Protein AF-A0A3D5SQT0-F1 (afdb_monomer_lite)

Sequence (54 aa):
AEQIYRLTSLPTVDDRYVIPPMHREEAMQMLNDDVLADKGEAGFGFREAPARGA

Foldseek 3Di:
DVVVCCLPPPDDPCSVDDDDDPCVLVVVCVVDVCSVVCVVPPDDDDPDDDDPDD

pLDDT: mean 83.84, std 8.91, range [54.62, 95.81]

Structure (mmCIF, N/CA/C/O backbone):
data_AF-A0A3D5SQT0-F1
#
_entry.id   AF-A0A3D5SQT0-F1
#
loop_
_atom_site.group_PDB
_atom_site.id
_atom_site.type_symbol
_atom_site.label_atom_id
_atom_site.label_alt_id
_atom_site.label_comp_id
_atom_site.label_asym_id
_atom_site.label_entity_id
_atom_site.label_seq_id
_atom_site.pdbx_PDB_ins_code
_atom_site.Cartn_x
_atom_site.Cartn_y
_atom_site.Cartn_z
_atom_site.occupancy
_atom_site.B_iso_or_equiv
_atom_site.auth_seq_id
_atom_site.auth_comp_id
_atom_site.auth_asym_id
_atom_site.auth_atom_id
_atom_site.pdbx_PDB_model_num
ATOM 1 N N . ALA A 1 1 ? -26.134 -4.761 17.221 1.00 83.69 1 ALA A N 1
ATOM 2 C CA . ALA A 1 1 ? -25.804 -3.394 16.763 1.00 83.69 1 ALA A CA 1
ATOM 3 C C . ALA A 1 1 ? -24.330 -3.018 16.976 1.00 83.69 1 ALA A C 1
ATOM 5 O O . ALA A 1 1 ? -23.857 -2.121 16.296 1.00 83.69 1 ALA A O 1
ATOM 6 N N . GLU A 1 2 ? -23.591 -3.716 17.847 1.00 90.44 2 GLU A N 1
ATOM 7 C CA . GLU A 1 2 ? -22.200 -3.391 18.214 1.00 90.44 2 GLU A CA 1
ATOM 8 C C . GLU A 1 2 ? -21.227 -3.224 17.034 1.00 90.44 2 GLU A C 1
ATOM 10 O O . GLU A 1 2 ? -20.469 -2.262 16.988 1.00 90.44 2 GLU A O 1
ATOM 15 N N . GLN A 1 3 ? -21.272 -4.113 16.038 1.00 91.00 3 GLN A N 1
ATOM 16 C CA . GLN A 1 3 ? -20.375 -4.014 14.880 1.00 91.00 3 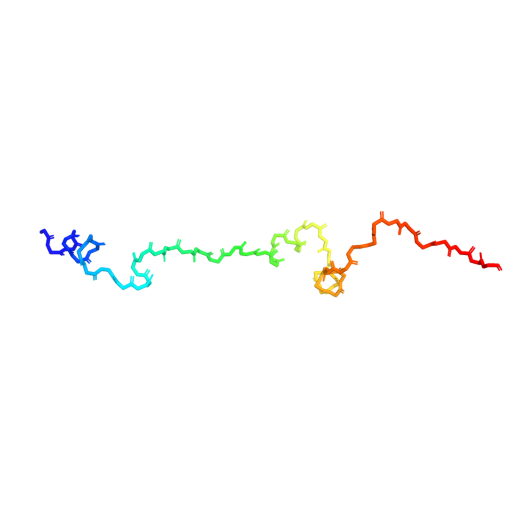GLN A CA 1
ATOM 17 C C . GLN A 1 3 ? -20.647 -2.785 14.007 1.00 91.00 3 GLN A C 1
ATOM 19 O O . GLN A 1 3 ? -19.704 -2.188 13.500 1.00 91.00 3 GLN A O 1
ATOM 24 N N . ILE A 1 4 ? -21.914 -2.380 13.867 1.00 92.69 4 ILE A N 1
ATOM 25 C CA . ILE A 1 4 ? -22.274 -1.169 13.119 1.00 92.69 4 ILE A CA 1
ATOM 26 C C . ILE A 1 4 ? -21.682 0.045 13.835 1.00 92.69 4 ILE A C 1
ATOM 28 O O . ILE A 1 4 ? -20.937 0.796 13.223 1.00 92.69 4 ILE A O 1
ATOM 32 N N . TYR A 1 5 ? -21.927 0.177 15.143 1.00 94.19 5 TYR A N 1
ATOM 33 C CA . TYR A 1 5 ? -21.368 1.260 15.957 1.00 94.19 5 TYR A CA 1
ATOM 34 C C . TYR A 1 5 ? -19.835 1.324 15.872 1.00 94.19 5 TYR A C 1
ATOM 36 O O . TYR A 1 5 ? -19.265 2.395 15.671 1.00 94.19 5 TYR A O 1
ATOM 44 N N . ARG A 1 6 ? -19.161 0.173 15.950 1.00 92.69 6 ARG A N 1
ATOM 45 C CA . ARG A 1 6 ? -17.700 0.096 15.859 1.00 92.69 6 ARG A CA 1
ATOM 46 C C . ARG A 1 6 ? -17.171 0.584 14.508 1.00 92.69 6 ARG A C 1
ATOM 48 O O . ARG A 1 6 ? -16.252 1.391 14.488 1.00 92.69 6 ARG A O 1
ATOM 55 N N . LEU A 1 7 ? -17.780 0.160 13.401 1.00 94.31 7 LEU A N 1
ATOM 56 C CA . LEU A 1 7 ? -17.349 0.539 12.049 1.00 94.31 7 LEU A CA 1
ATOM 57 C C . LEU A 1 7 ? -17.731 1.976 11.662 1.00 94.31 7 LEU A C 1
ATOM 59 O O . LEU A 1 7 ? -17.052 2.582 10.837 1.00 94.31 7 LEU A O 1
ATOM 63 N N . THR A 1 8 ? -18.794 2.544 12.239 1.00 91.38 8 THR A N 1
ATOM 64 C CA . THR A 1 8 ? -19.251 3.901 11.885 1.00 91.38 8 THR A CA 1
ATOM 65 C C . THR A 1 8 ? -18.723 4.987 12.810 1.00 91.38 8 THR A C 1
ATOM 67 O O . THR A 1 8 ? -18.521 6.116 12.373 1.00 91.38 8 THR A O 1
ATOM 70 N N . SER A 1 9 ? -18.546 4.679 14.094 1.00 95.81 9 SER A N 1
ATOM 71 C CA . SER A 1 9 ? -18.250 5.677 15.127 1.00 95.81 9 SER A CA 1
ATOM 72 C C . SER A 1 9 ? -16.845 5.545 15.701 1.00 95.81 9 SER A C 1
ATOM 74 O O . SER A 1 9 ? -16.316 6.533 16.200 1.00 95.81 9 SER A O 1
ATOM 76 N N . LEU A 1 10 ? -16.233 4.359 15.623 1.00 95.12 10 LEU A N 1
ATOM 77 C CA . LEU A 1 10 ? -14.893 4.086 16.152 1.00 95.12 10 LEU A CA 1
ATOM 78 C C . LEU A 1 10 ? -14.022 3.233 15.197 1.00 95.12 10 LEU A C 1
ATOM 80 O O . LEU A 1 10 ? -13.389 2.281 15.666 1.00 95.12 10 LEU A O 1
ATOM 84 N N . PRO A 1 11 ? -13.969 3.514 13.877 1.00 95.44 11 PRO A N 1
ATOM 85 C CA . PRO A 1 11 ? -13.183 2.685 12.972 1.00 95.44 11 PRO A CA 1
ATOM 86 C C . PRO A 1 11 ? -11.682 2.943 13.141 1.00 95.44 11 PRO A C 1
ATOM 88 O O . PRO A 1 11 ? -11.233 4.091 13.244 1.00 95.44 11 PRO A O 1
ATOM 91 N N . THR A 1 12 ? -10.885 1.875 13.112 1.00 94.69 12 THR A N 1
ATOM 92 C CA . THR A 1 12 ? -9.431 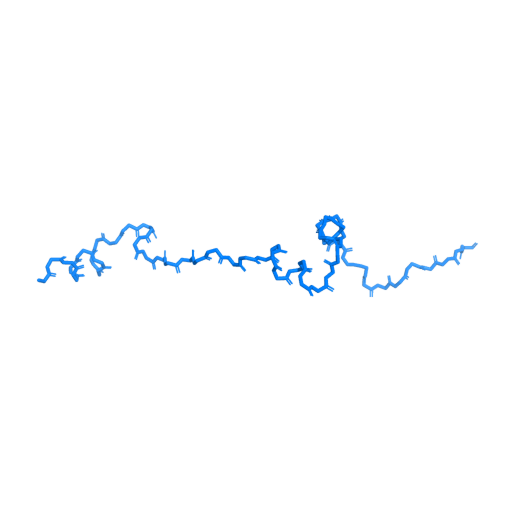1.990 12.942 1.00 94.69 12 THR A CA 1
ATOM 93 C C . THR A 1 12 ? -9.084 2.347 11.492 1.00 94.69 12 THR A C 1
ATOM 95 O O . THR A 1 12 ? -9.952 2.421 10.624 1.00 94.69 12 THR A O 1
ATOM 98 N N . VAL A 1 13 ? -7.811 2.618 11.189 1.00 91.75 13 VAL A N 1
ATOM 99 C CA . VAL A 1 13 ? -7.394 2.866 9.795 1.00 91.75 13 VAL A CA 1
ATOM 100 C C . VAL A 1 13 ? -7.667 1.641 8.916 1.00 91.75 13 VAL A C 1
ATOM 102 O O . VAL A 1 13 ? -8.159 1.819 7.805 1.00 91.75 13 VAL A O 1
ATOM 105 N N . ASP A 1 14 ? -7.437 0.437 9.440 1.00 92.44 14 ASP A N 1
ATOM 106 C CA . ASP A 1 14 ? -7.634 -0.822 8.715 1.00 92.44 14 ASP A CA 1
ATOM 107 C C . ASP A 1 14 ? -9.123 -1.149 8.518 1.00 92.44 14 ASP A C 1
ATOM 109 O O . ASP A 1 14 ? -9.513 -1.665 7.477 1.00 92.44 14 ASP A O 1
ATOM 113 N N . ASP A 1 15 ? -9.988 -0.764 9.462 1.00 93.62 15 ASP A N 1
ATOM 114 C CA . ASP A 1 15 ? -11.441 -0.948 9.322 1.00 93.62 15 ASP A CA 1
ATOM 115 C C . ASP A 1 15 ? -12.065 -0.020 8.266 1.00 93.62 15 ASP A C 1
ATOM 117 O O . ASP A 1 15 ? -13.164 -0.280 7.773 1.00 93.62 15 ASP A O 1
ATOM 121 N N . ARG A 1 16 ? -11.393 1.090 7.925 1.00 92.19 16 ARG A N 1
ATOM 122 C CA . ARG A 1 16 ? -11.903 2.065 6.946 1.00 92.19 16 ARG A CA 1
ATOM 123 C C . ARG A 1 16 ? -11.709 1.619 5.509 1.00 92.19 16 ARG A C 1
ATOM 125 O O . ARG A 1 16 ? -12.463 2.057 4.640 1.00 92.19 16 ARG A O 1
ATOM 132 N N . TYR A 1 17 ? -10.691 0.804 5.250 1.00 93.31 17 TYR A N 1
ATOM 133 C CA . TYR A 1 17 ? -10.302 0.459 3.895 1.00 93.31 17 TYR A CA 1
ATOM 134 C C . TYR A 1 17 ? -9.979 -1.021 3.786 1.00 93.31 17 TYR A C 1
ATOM 136 O O . TYR A 1 17 ? -9.050 -1.522 4.407 1.00 93.31 17 TYR A O 1
ATOM 144 N N . VAL A 1 18 ? -10.687 -1.697 2.889 1.00 91.88 18 VAL A N 1
ATOM 145 C CA . VAL A 1 18 ? -10.315 -3.033 2.433 1.00 91.88 18 VAL A CA 1
ATOM 146 C C . VAL A 1 18 ? -9.683 -2.867 1.058 1.00 91.88 18 VAL A C 1
ATOM 148 O O . VAL A 1 18 ? -10.381 -2.869 0.047 1.00 91.88 18 VAL A O 1
ATOM 151 N N . ILE A 1 19 ? -8.367 -2.641 1.027 1.00 90.75 19 ILE A N 1
ATOM 152 C CA . ILE A 1 19 ? -7.595 -2.567 -0.221 1.00 90.75 19 ILE A CA 1
ATOM 153 C C . ILE A 1 19 ? -7.003 -3.956 -0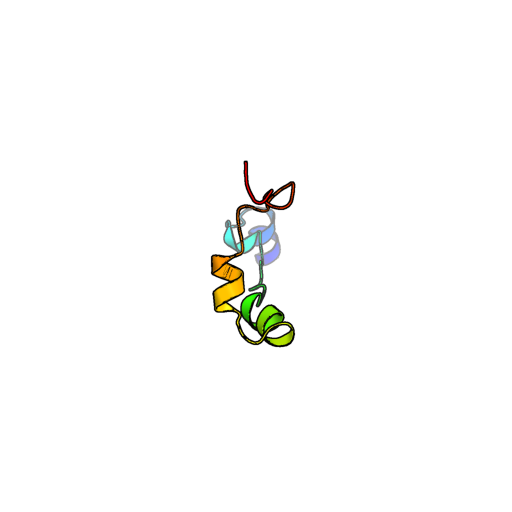.481 1.00 90.75 19 ILE A C 1
ATOM 155 O O . ILE A 1 19 ? -6.054 -4.344 0.204 1.00 90.75 19 ILE A O 1
ATOM 159 N N . PRO A 1 20 ? -7.557 -4.734 -1.426 1.00 89.25 20 PRO A N 1
ATOM 160 C CA . PRO A 1 20 ? -7.022 -6.048 -1.745 1.00 89.25 20 PRO A CA 1
ATOM 161 C C . PRO A 1 20 ? -5.670 -5.937 -2.474 1.00 89.25 20 PRO A C 1
ATOM 163 O O . PRO A 1 20 ? -5.386 -4.913 -3.107 1.00 89.25 20 PRO A O 1
ATOM 166 N N . PRO A 1 21 ? -4.838 -6.995 -2.444 1.00 91.31 21 PRO A N 1
ATOM 167 C CA . PRO A 1 21 ? -3.662 -7.080 -3.301 1.00 91.31 21 PRO A CA 1
ATOM 168 C C . PRO A 1 21 ? -4.064 -6.929 -4.773 1.00 91.31 21 PRO A C 1
ATOM 170 O O . PRO A 1 21 ? -5.004 -7.568 -5.235 1.00 91.31 21 PRO A O 1
ATOM 173 N N . MET A 1 22 ? -3.351 -6.090 -5.527 1.00 88.19 22 MET A N 1
ATOM 174 C CA . MET A 1 22 ? -3.679 -5.842 -6.939 1.00 88.19 22 MET A CA 1
ATOM 175 C C . MET A 1 22 ? -3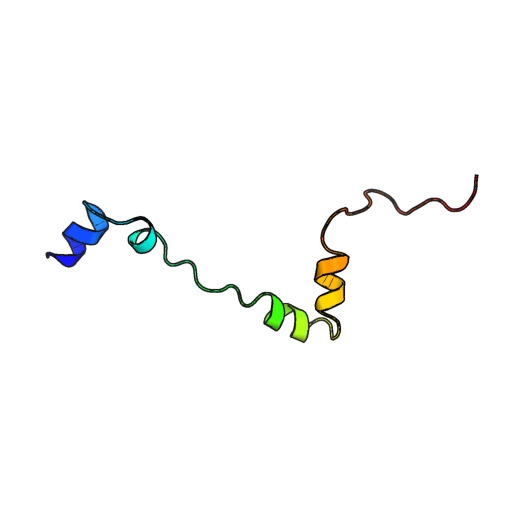.114 -6.891 -7.906 1.00 88.19 22 MET A C 1
ATOM 177 O O . MET A 1 22 ? -3.350 -6.776 -9.102 1.00 88.19 22 MET A O 1
ATOM 181 N N . HIS A 1 23 ? -2.338 -7.867 -7.417 1.00 90.12 23 HIS A N 1
ATOM 182 C CA . HIS A 1 23 ? -1.725 -8.933 -8.228 1.00 90.12 23 HIS A CA 1
ATOM 183 C C . HIS A 1 23 ? -1.045 -8.427 -9.517 1.00 90.12 23 HIS A C 1
ATOM 185 O O . HIS A 1 23 ? -1.072 -9.085 -10.554 1.00 90.12 23 HIS A O 1
ATOM 191 N N . ARG A 1 24 ? -0.426 -7.235 -9.463 1.00 85.75 24 ARG A N 1
ATOM 192 C CA . ARG A 1 24 ? 0.159 -6.563 -10.636 1.00 85.75 24 ARG A CA 1
ATOM 193 C C . ARG A 1 24 ? 1.176 -7.450 -11.355 1.00 85.75 24 ARG A C 1
ATOM 195 O O . ARG A 1 24 ? 1.149 -7.520 -12.573 1.00 85.75 24 ARG A O 1
ATOM 202 N N . GLU A 1 25 ? 2.042 -8.121 -10.604 1.00 85.06 25 GLU A N 1
ATOM 203 C CA . GLU A 1 25 ? 3.099 -8.966 -11.166 1.00 85.06 25 GLU A CA 1
ATOM 204 C C . GLU A 1 25 ? 2.525 -10.165 -11.933 1.00 85.06 25 GLU A C 1
ATOM 206 O O . GLU A 1 25 ? 2.973 -10.451 -13.036 1.00 85.06 25 GLU A O 1
ATOM 211 N N . GLU A 1 26 ? 1.480 -10.813 -11.405 1.00 86.69 26 GLU A N 1
ATOM 212 C CA . GLU A 1 26 ? 0.789 -11.922 -12.081 1.00 86.69 26 GLU A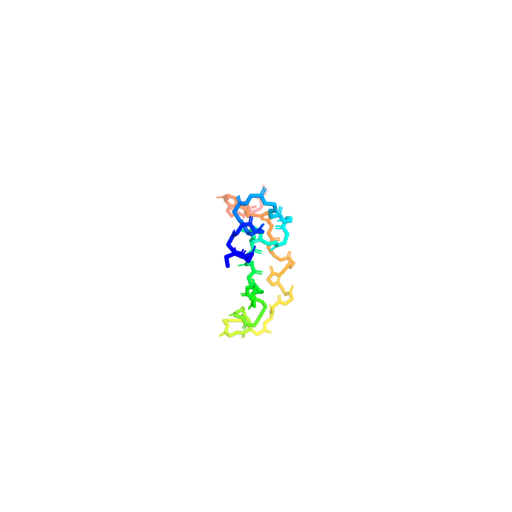 CA 1
ATOM 213 C C . GLU A 1 26 ? 0.103 -11.439 -13.365 1.00 86.69 26 GLU A C 1
ATOM 215 O O . GLU A 1 26 ? 0.224 -12.065 -14.416 1.00 86.69 26 GLU A O 1
ATOM 220 N N . ALA A 1 27 ? -0.568 -10.284 -13.308 1.00 85.56 27 ALA A N 1
ATOM 221 C CA . ALA A 1 27 ? -1.205 -9.687 -14.478 1.00 85.56 27 ALA A CA 1
ATOM 222 C C . ALA A 1 27 ? -0.188 -9.289 -15.565 1.00 85.56 27 ALA A C 1
ATOM 224 O O . ALA A 1 27 ? -0.476 -9.437 -16.751 1.00 85.56 27 ALA A O 1
ATOM 225 N N . MET A 1 28 ? 1.000 -8.807 -15.181 1.00 84.44 28 MET A N 1
ATOM 226 C CA . MET A 1 28 ? 2.080 -8.481 -16.121 1.00 84.44 28 MET A CA 1
ATOM 227 C C . MET A 1 28 ? 2.732 -9.738 -16.702 1.00 84.44 28 MET A C 1
ATOM 229 O O . MET A 1 28 ? 2.989 -9.758 -17.900 1.00 84.44 28 MET A O 1
ATOM 233 N N . GLN A 1 29 ? 2.899 -10.812 -15.919 1.00 85.31 29 GLN A N 1
ATOM 234 C CA . GLN A 1 29 ? 3.426 -12.097 -16.413 1.00 85.31 29 GLN A CA 1
ATOM 235 C C . GLN A 1 29 ? 2.553 -12.705 -17.513 1.00 85.31 29 GLN A C 1
ATOM 237 O O . GLN A 1 29 ? 3.048 -13.396 -18.394 1.00 85.31 29 GLN A O 1
ATOM 242 N N . MET A 1 30 ? 1.244 -12.444 -17.487 1.00 85.50 30 MET A N 1
ATOM 243 C CA . MET A 1 30 ? 0.336 -12.882 -18.551 1.00 85.50 30 MET A CA 1
ATOM 244 C C . MET A 1 30 ? 0.506 -12.095 -19.861 1.00 85.50 30 MET A C 1
ATOM 246 O O . MET A 1 30 ? 0.013 -12.535 -20.899 1.00 85.50 30 MET A O 1
ATOM 250 N N . LEU A 1 31 ? 1.145 -10.923 -19.815 1.00 83.25 31 LEU A N 1
ATOM 251 C CA . LEU A 1 31 ? 1.314 -10.001 -20.943 1.00 83.25 31 LEU A CA 1
ATOM 252 C C . LEU A 1 31 ? 2.754 -9.974 -21.476 1.00 83.25 31 LEU A C 1
ATOM 254 O O . LEU A 1 31 ? 2.950 -9.717 -22.663 1.00 83.25 31 LEU A O 1
ATOM 258 N N . ASN A 1 32 ? 3.739 -10.217 -20.611 1.00 76.31 32 ASN A N 1
ATOM 259 C CA . ASN A 1 32 ? 5.165 -10.192 -20.912 1.00 76.31 32 ASN A CA 1
ATOM 260 C C . ASN A 1 32 ? 5.898 -11.252 -20.069 1.00 76.31 32 ASN A C 1
ATOM 262 O O . ASN A 1 32 ? 5.692 -11.337 -18.859 1.00 76.31 32 ASN A O 1
ATOM 266 N N . ASP A 1 33 ? 6.786 -12.024 -20.698 1.00 77.62 33 ASP A N 1
ATOM 267 C CA . ASP A 1 33 ? 7.578 -13.065 -20.030 1.00 77.62 33 ASP A CA 1
ATOM 268 C C . ASP A 1 33 ? 8.665 -12.473 -19.103 1.00 77.62 33 ASP A C 1
ATOM 270 O O . ASP A 1 33 ? 9.086 -13.131 -18.148 1.00 77.62 33 ASP A O 1
ATOM 274 N N . ASP A 1 34 ? 9.107 -11.227 -19.345 1.00 81.12 34 ASP A N 1
ATOM 275 C CA . ASP A 1 34 ? 10.139 -10.541 -18.548 1.00 81.12 34 ASP A CA 1
ATOM 276 C C . ASP A 1 34 ? 9.568 -9.406 -17.682 1.00 81.12 34 ASP A C 1
ATOM 278 O O . ASP A 1 34 ? 9.712 -8.213 -17.944 1.00 81.12 34 ASP A O 1
ATOM 282 N N . VAL A 1 35 ? 8.926 -9.799 -16.588 1.00 79.12 35 VAL A N 1
ATOM 283 C CA . VAL A 1 35 ? 8.312 -8.883 -15.611 1.00 79.12 35 VAL A CA 1
ATOM 284 C C . VAL A 1 35 ? 9.332 -8.089 -14.789 1.00 79.12 35 VAL A C 1
ATOM 286 O O . VAL A 1 35 ? 9.025 -7.016 -14.265 1.00 79.12 35 VAL A O 1
ATOM 289 N N . LEU A 1 36 ? 10.573 -8.572 -14.690 1.00 81.06 36 LEU A N 1
ATOM 290 C CA . LEU A 1 36 ? 11.638 -7.839 -14.005 1.00 81.06 36 LEU A CA 1
ATOM 291 C C . LEU A 1 36 ? 12.115 -6.641 -14.835 1.00 81.06 36 LEU A C 1
ATOM 293 O O . LEU A 1 36 ? 12.432 -5.601 -14.245 1.00 81.06 36 LEU A O 1
ATOM 297 N N . ALA A 1 37 ? 12.114 -6.758 -16.168 1.00 81.50 37 ALA A N 1
ATOM 298 C CA . ALA A 1 37 ? 12.389 -5.641 -17.068 1.00 81.50 37 ALA A CA 1
ATOM 299 C C . ALA A 1 37 ? 11.370 -4.506 -16.892 1.00 81.50 37 ALA A C 1
ATOM 301 O O . ALA A 1 37 ? 11.781 -3.358 -16.722 1.00 81.50 37 ALA A O 1
ATOM 302 N N . ASP A 1 38 ? 10.072 -4.814 -16.782 1.00 80.44 38 ASP A N 1
ATOM 303 C CA . ASP A 1 38 ? 9.019 -3.806 -16.580 1.00 80.44 38 ASP A CA 1
ATOM 304 C C . ASP A 1 38 ? 9.279 -2.922 -15.351 1.00 80.44 38 ASP A C 1
ATOM 306 O O . ASP A 1 38 ? 8.991 -1.728 -15.367 1.00 80.44 38 ASP A O 1
ATOM 310 N N . LYS A 1 39 ? 9.850 -3.471 -14.271 1.00 81.25 39 LYS A N 1
ATOM 311 C CA . LYS A 1 39 ? 10.209 -2.694 -13.073 1.00 81.25 39 LYS A CA 1
ATOM 312 C C . LYS A 1 39 ? 11.430 -1.795 -13.292 1.00 81.25 39 LYS A C 1
ATOM 314 O O . LYS A 1 39 ? 11.505 -0.729 -12.684 1.00 81.25 39 LYS A O 1
ATOM 319 N N . GLY A 1 40 ? 12.390 -2.243 -14.100 1.00 81.56 40 GLY A N 1
ATOM 320 C CA . GLY A 1 40 ? 13.585 -1.473 -14.459 1.00 81.56 40 GLY A CA 1
ATOM 321 C C . GLY A 1 40 ? 13.298 -0.358 -15.465 1.00 81.56 40 GLY A C 1
ATOM 322 O O . GLY A 1 40 ? 13.934 0.694 -15.414 1.00 81.56 40 GLY A O 1
ATOM 323 N N . GLU A 1 41 ? 12.321 -0.575 -16.343 1.00 79.06 41 GLU A N 1
ATOM 324 C CA . GLU A 1 41 ? 11.886 0.375 -17.368 1.00 79.06 41 GLU A CA 1
ATOM 325 C C . GLU A 1 41 ? 10.777 1.314 -16.873 1.00 79.06 41 GLU A C 1
ATOM 327 O O . GLU A 1 41 ? 10.653 2.445 -17.353 1.00 79.06 41 GLU A O 1
ATOM 332 N N . ALA A 1 42 ? 9.983 0.889 -15.883 1.00 75.88 42 ALA A N 1
ATOM 333 C CA . ALA A 1 42 ? 8.981 1.738 -15.254 1.00 75.88 42 ALA A CA 1
ATOM 334 C C . ALA A 1 42 ? 9.642 2.939 -14.563 1.00 75.88 42 ALA A C 1
ATOM 336 O O . ALA A 1 42 ? 10.381 2.805 -13.588 1.00 75.88 42 ALA A O 1
ATOM 337 N N . GLY A 1 43 ? 9.335 4.147 -15.041 1.00 76.94 43 GLY A N 1
ATOM 338 C CA . GLY A 1 43 ? 9.884 5.379 -14.485 1.00 76.94 43 GLY A CA 1
ATOM 339 C C . GLY A 1 43 ? 9.882 6.528 -15.485 1.00 76.94 43 GLY A C 1
ATOM 340 O O . GLY A 1 43 ? 8.823 7.000 -15.901 1.00 76.94 43 GLY A O 1
ATOM 341 N N . PHE A 1 44 ? 11.073 7.020 -15.834 1.00 70.38 44 PHE A N 1
ATOM 342 C CA . PHE A 1 44 ? 11.242 8.153 -16.741 1.00 70.38 44 PHE A CA 1
ATOM 343 C C . PHE A 1 44 ? 10.852 7.773 -18.170 1.00 70.38 44 PHE A C 1
ATOM 345 O O . PHE A 1 44 ? 11.660 7.275 -18.946 1.00 70.38 44 PHE A O 1
ATOM 352 N N . GLY A 1 45 ? 9.604 8.061 -18.533 1.00 65.56 45 GLY A N 1
ATOM 353 C CA . GLY A 1 45 ? 9.206 8.102 -19.932 1.00 65.56 45 GLY A CA 1
ATOM 354 C C . GLY A 1 45 ? 9.933 9.242 -20.643 1.00 65.56 45 GLY A C 1
ATOM 355 O O . GLY A 1 45 ? 9.962 10.376 -20.157 1.00 65.56 45 GLY A O 1
ATOM 356 N N . PHE A 1 46 ? 10.508 8.967 -21.807 1.00 71.31 46 PHE A N 1
ATOM 357 C CA . PHE A 1 46 ? 10.977 10.032 -22.682 1.00 71.31 46 PHE A CA 1
ATOM 358 C C . PHE A 1 46 ? 9.758 10.694 -23.333 1.00 71.31 46 PHE A C 1
ATOM 360 O O . PHE A 1 46 ? 8.928 10.012 -23.933 1.00 71.31 46 PH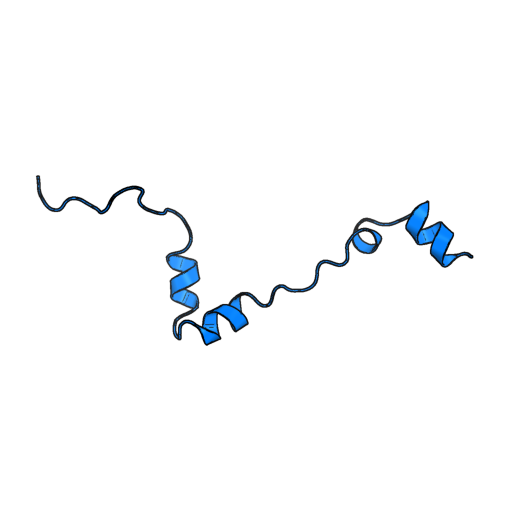E A O 1
ATOM 367 N N . ARG A 1 47 ? 9.625 12.023 -23.218 1.00 72.81 47 ARG A N 1
ATOM 368 C CA . ARG A 1 47 ? 8.565 12.759 -23.939 1.00 72.81 47 ARG A CA 1
ATOM 369 C C . ARG A 1 47 ? 8.777 12.710 -25.456 1.00 72.81 47 ARG A C 1
ATOM 371 O O . ARG A 1 47 ? 7.811 12.810 -26.199 1.00 72.81 47 ARG A O 1
ATOM 378 N N . GLU A 1 48 ? 10.025 12.542 -25.887 1.00 72.69 48 GLU A N 1
ATOM 379 C CA . GLU A 1 48 ? 10.447 12.435 -27.282 1.00 72.69 48 GLU A CA 1
ATOM 380 C C . GLU A 1 48 ? 11.555 11.385 -27.407 1.00 72.69 48 GLU A C 1
ATOM 382 O O . GLU A 1 48 ? 12.362 11.215 -26.494 1.00 72.69 48 GLU A O 1
ATOM 387 N N . ALA A 1 49 ? 11.603 10.676 -28.536 1.00 71.88 49 ALA A N 1
ATOM 388 C CA . ALA A 1 49 ? 12.642 9.684 -28.791 1.00 71.88 49 ALA A CA 1
ATOM 389 C C . ALA A 1 49 ? 14.043 10.333 -28.808 1.00 71.88 49 ALA A C 1
ATOM 391 O O . ALA A 1 49 ? 14.186 11.464 -29.279 1.00 71.88 49 ALA A O 1
ATOM 392 N N . PRO A 1 50 ? 15.096 9.635 -28.341 1.00 71.12 50 PRO A N 1
ATOM 393 C CA . PRO A 1 50 ? 16.449 10.179 -28.368 1.00 71.12 50 PRO A CA 1
ATOM 394 C C . PRO A 1 50 ? 16.894 10.459 -29.811 1.00 71.12 50 PRO A C 1
ATOM 396 O O . PRO A 1 50 ? 16.888 9.565 -30.660 1.00 71.12 50 PRO A O 1
ATOM 399 N N . ALA A 1 51 ? 17.313 11.697 -30.088 1.00 77.75 51 ALA A N 1
ATOM 400 C CA . ALA A 1 51 ? 17.939 12.052 -31.357 1.00 77.75 51 ALA A CA 1
ATOM 401 C C . ALA A 1 51 ? 19.360 11.470 -31.416 1.00 77.75 51 ALA A C 1
ATOM 403 O O . ALA A 1 51 ? 20.145 11.603 -30.475 1.00 77.75 51 ALA A O 1
ATOM 404 N N . ARG A 1 52 ? 19.697 10.794 -32.517 1.00 74.44 52 ARG A N 1
ATOM 405 C CA . ARG A 1 52 ? 21.013 10.174 -32.707 1.00 74.44 52 ARG A CA 1
ATOM 406 C C . ARG A 1 52 ? 21.933 11.136 -33.466 1.00 74.44 52 ARG A C 1
ATOM 408 O O . ARG A 1 52 ? 21.633 11.454 -34.608 1.00 74.44 52 ARG A O 1
ATOM 415 N N . GLY A 1 53 ? 23.069 11.488 -32.859 1.00 75.12 53 GLY A N 1
ATOM 416 C CA . GLY A 1 53 ? 24.164 12.238 -33.491 1.00 75.12 53 GLY A CA 1
ATOM 417 C C . GLY A 1 53 ? 23.932 13.751 -33.539 1.00 75.12 53 GLY A C 1
ATOM 418 O O . GLY A 1 53 ? 22.921 14.206 -34.065 1.00 75.12 53 GLY A O 1
ATOM 419 N N . ALA A 1 54 ? 24.880 14.505 -32.978 1.00 54.62 54 ALA A N 1
ATOM 420 C CA . ALA A 1 54 ? 25.064 15.928 -33.256 1.00 54.62 54 ALA A CA 1
ATOM 421 C C . ALA A 1 54 ? 26.041 16.095 -34.426 1.00 54.62 54 ALA A C 1
ATOM 423 O O . ALA A 1 54 ? 26.939 15.226 -34.546 1.00 54.62 54 ALA A O 1
#

Radius of gyration: 21.9 Å; chains: 1; bounding box: 51×29×52 Å

Secondary structure (DSSP, 8-state):
-HHHHHHHHS--HHHH-------HHHHHHTT-S-HHHHHHHSS---SSPPPP--